Protein AF-A0A7R6QIJ1-F1 (afdb_monomer)

Foldseek 3Di:
DPPDDLEWEKEWEQDPPQKTWIAIPVHRVQIDIGSDPVVSLQSVLVVVCVVVVHDSVLEAEDEDLPDDPDDDPDRSGRYYYYYYYHPDPVVSVVVVVVVVVVVVVVVVVVVLLVVLLVVLQCCCPVVVHQLCVSCVVSVHHSVSSCVSNVPD

Mean predicted aligned error: 8.38 Å

Solvent-accessible surface area (backbone atoms only — not comparable to full-atom values): 8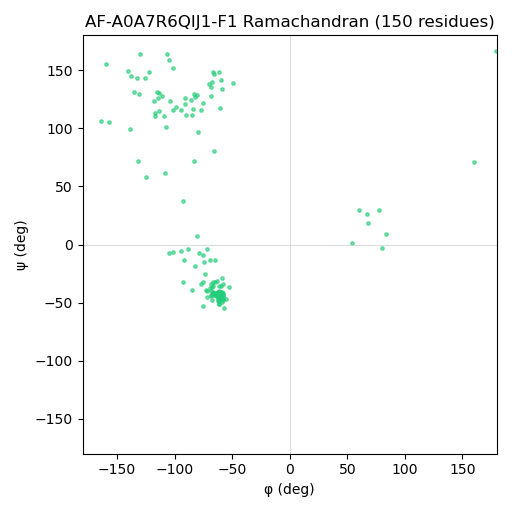602 Å² total; per-residue (Å²): 132,81,80,82,68,65,58,46,46,29,46,30,33,43,40,89,91,60,30,35,38,34,34,27,75,89,43,72,84,49,58,54,66,28,76,39,70,73,60,34,50,53,49,50,28,43,56,55,14,64,76,67,76,47,61,44,85,45,39,42,79,46,74,46,70,94,71,81,92,75,82,79,93,76,69,100,45,44,37,35,41,31,39,64,42,60,78,40,71,67,60,44,51,52,52,51,50,54,49,52,53,48,53,52,50,51,53,50,52,50,53,52,48,66,63,44,43,62,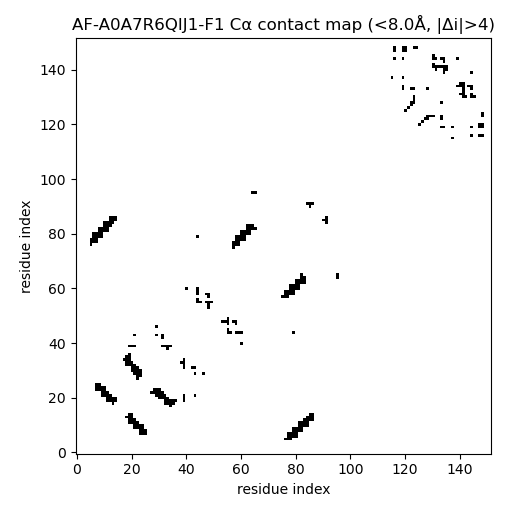53,44,38,43,36,37,74,76,64,66,41,52,45,58,57,46,8,63,75,70,77,46,52,34,66,57,38,44,56,61,59,62,74,119

Sequence (152 aa):
MSPTPSSYHARAVLKSGGIWQAVVDELPEVRPAHRSLSQLDTRLRQAIADQHGVPKDSVLIRRDTAQGNDEPTDTDGVLLLVTISTGDTDLDARIAEARTMRLQADQLALKARELATPLAEQLVRKKGVSTRDAGSLLGISAATVSIMTSTT

Nearest PDB structures (foldseek):
  6g1c-assembly1_V  TM=9.017E-01  e=1.141E-01  Burkholderia pseudomallei K96243
  6g1n-assembly1_D  TM=8.886E-01  e=2.574E-01  Burkholderia pseudomallei K96243
  3kwr-assembly1_B  TM=7.510E-01  e=2.574E-01  Lactiplantibacillus plantarum
  6wb1-assembly1_B  TM=3.538E-01  e=7.941E-01  Human immunodeficiency virus 1
  4oks-assembly1_B  TM=4.039E-01  e=9.711E+00  Hepacivirus hominis

Radius of gyration: 23.5 Å; Cα contacts (8 Å, |Δi|>4): 195; chains: 1; bounding box: 49×37×62 Å

Secondary structure (DSSP, 8-state):
-PPPPSEEEEEEEEETTTEEEEEESS-TT---EESSHHHHHHHHHHHHHHHHT--GGGEEEEEE-SS-----S--SSEEEEEEEE-S-HHHHHHHHHHHHHHHHHHHHHHHHHHHHHHHHHIIIIIT---HHHHHHHHTS-HHHHHHHHH--

pLDDT: mean 86.71, std 14.37, range [40.34, 97.88]

Organism: NCBI:txid659352

Structure (mmCIF, N/CA/C/O backbone):
data_AF-A0A7R6QIJ1-F1
#
_entry.id   AF-A0A7R6QIJ1-F1
#
loop_
_atom_site.group_PDB
_atom_site.id
_atom_site.type_symbol
_atom_site.label_atom_id
_atom_site.label_alt_id
_atom_site.label_comp_id
_atom_site.label_asym_id
_atom_site.label_entity_id
_atom_site.label_seq_id
_atom_site.pdbx_PDB_ins_code
_atom_site.Cartn_x
_atom_site.Cartn_y
_atom_site.Cartn_z
_atom_site.occupancy
_atom_site.B_iso_or_equiv
_atom_site.auth_seq_id
_atom_site.auth_comp_id
_atom_site.auth_asym_id
_atom_site.auth_atom_id
_atom_site.pdbx_PDB_model_num
ATOM 1 N N . MET A 1 1 ? 24.609 18.546 -26.661 1.00 42.47 1 MET A N 1
ATOM 2 C CA . MET A 1 1 ? 24.311 17.883 -25.376 1.00 42.47 1 MET A CA 1
ATOM 3 C C . MET A 1 1 ? 22.859 18.176 -25.072 1.00 42.47 1 MET A C 1
ATOM 5 O O . MET A 1 1 ? 22.518 19.348 -24.974 1.00 42.47 1 MET A O 1
ATOM 9 N N . SER A 1 2 ? 21.999 17.158 -25.050 1.00 42.75 2 SER A N 1
ATOM 10 C CA . SER A 1 2 ? 20.617 17.342 -24.597 1.00 42.75 2 SER A CA 1
ATOM 11 C C . SER A 1 2 ? 20.636 17.655 -23.097 1.00 42.75 2 SER A C 1
ATOM 13 O O . SER A 1 2 ? 21.464 17.070 -22.393 1.00 42.75 2 SER A O 1
ATOM 15 N N . PRO A 1 3 ? 19.806 18.588 -22.604 1.00 51.72 3 PRO A N 1
ATOM 16 C CA . PRO A 1 3 ? 19.716 18.859 -21.176 1.00 51.72 3 PRO A CA 1
ATOM 17 C C . PRO A 1 3 ? 19.306 17.580 -20.442 1.00 51.72 3 PRO A C 1
ATOM 19 O O . PRO A 1 3 ? 18.395 16.881 -20.885 1.00 51.72 3 PRO A O 1
ATOM 22 N N . THR A 1 4 ? 19.996 17.266 -19.346 1.00 58.44 4 THR A N 1
ATOM 23 C CA . THR A 1 4 ? 19.621 16.162 -18.458 1.00 58.44 4 THR A CA 1
ATOM 24 C C . THR A 1 4 ? 18.226 16.445 -17.908 1.00 58.44 4 THR A C 1
ATOM 26 O O . THR A 1 4 ? 18.055 17.470 -17.241 1.00 58.44 4 THR A O 1
ATOM 29 N N . PRO A 1 5 ? 17.222 15.601 -18.185 1.00 62.75 5 PRO A N 1
ATOM 30 C CA . PRO A 1 5 ? 15.905 15.816 -17.625 1.00 62.75 5 PRO A CA 1
ATOM 31 C C . PRO A 1 5 ? 15.969 15.578 -16.110 1.00 62.75 5 PRO A C 1
ATOM 33 O O . PRO A 1 5 ? 16.585 14.626 -15.634 1.00 62.75 5 PRO A O 1
ATOM 36 N N . SER A 1 6 ? 15.348 16.471 -15.340 1.00 73.94 6 SER A N 1
ATOM 37 C CA . SER A 1 6 ? 15.217 16.340 -13.882 1.00 73.94 6 SER A CA 1
ATOM 38 C C . SER A 1 6 ? 14.273 15.200 -13.479 1.00 73.94 6 SER A C 1
ATOM 40 O O . SER A 1 6 ? 14.255 14.784 -12.320 1.00 73.94 6 SER A O 1
ATOM 42 N N . SER A 1 7 ? 13.504 14.678 -14.439 1.00 84.56 7 SER A N 1
ATOM 43 C CA . SER A 1 7 ? 12.578 13.569 -14.250 1.00 84.56 7 SER A CA 1
ATOM 44 C C . SER A 1 7 ? 12.582 12.595 -15.429 1.00 84.56 7 SER A C 1
ATOM 46 O O . SER A 1 7 ? 12.803 12.983 -16.572 1.00 84.56 7 SER A O 1
ATOM 48 N N . TYR A 1 8 ? 12.320 11.329 -15.122 1.00 88.69 8 TYR A N 1
ATOM 49 C CA . TYR A 1 8 ? 12.168 10.222 -16.057 1.00 88.69 8 TYR A CA 1
ATOM 50 C C . TYR A 1 8 ? 10.800 9.585 -15.889 1.00 88.69 8 TYR A C 1
ATOM 52 O O . TYR A 1 8 ? 10.297 9.486 -14.767 1.00 88.69 8 TYR A O 1
ATOM 60 N N . HIS A 1 9 ? 10.245 9.067 -16.975 1.00 91.56 9 HIS A N 1
ATOM 61 C CA . HIS A 1 9 ? 8.990 8.336 -16.980 1.00 91.56 9 HIS A CA 1
ATOM 62 C C . HIS A 1 9 ? 9.255 6.886 -17.351 1.00 91.56 9 HIS A C 1
ATOM 64 O O . HIS A 1 9 ? 9.923 6.576 -18.332 1.00 91.56 9 HIS A O 1
ATOM 70 N N . ALA A 1 10 ? 8.721 5.965 -16.562 1.00 92.69 10 ALA A N 1
ATOM 71 C CA . ALA A 1 10 ? 8.758 4.550 -16.865 1.00 92.69 10 ALA A CA 1
ATOM 72 C C . ALA A 1 10 ? 7.361 3.952 -16.844 1.00 92.69 10 ALA A C 1
ATOM 74 O O . ALA A 1 10 ? 6.529 4.264 -15.993 1.00 92.69 10 ALA A O 1
ATOM 75 N N . ARG A 1 11 ? 7.123 3.013 -17.753 1.00 93.50 11 ARG A N 1
ATOM 76 C CA . ARG A 1 11 ? 5.898 2.216 -17.799 1.00 93.50 11 ARG A CA 1
ATOM 77 C C . ARG A 1 11 ? 6.239 0.773 -17.499 1.00 93.50 11 ARG A C 1
ATOM 79 O O . ARG A 1 11 ? 6.951 0.137 -18.272 1.00 93.50 11 ARG A O 1
ATOM 86 N N . ALA A 1 12 ? 5.737 0.262 -16.382 1.00 94.75 12 ALA A N 1
ATOM 87 C CA . ALA A 1 12 ? 5.876 -1.120 -15.953 1.00 94.75 12 ALA A CA 1
ATOM 88 C C . ALA A 1 12 ? 4.586 -1.891 -16.248 1.00 94.75 12 ALA A C 1
ATOM 90 O O . ALA A 1 12 ? 3.538 -1.610 -15.670 1.00 94.75 12 ALA A O 1
ATOM 91 N N . VAL A 1 13 ? 4.672 -2.885 -17.132 1.00 95.19 13 VAL A N 1
ATOM 92 C CA . VAL A 1 13 ? 3.530 -3.703 -17.554 1.00 95.19 13 VAL A CA 1
ATOM 93 C C . VAL A 1 13 ? 3.728 -5.147 -17.112 1.00 95.19 13 VAL A C 1
ATOM 95 O O . VAL A 1 13 ? 4.793 -5.730 -17.346 1.00 95.19 13 VAL A O 1
ATOM 98 N N . LEU A 1 14 ? 2.707 -5.739 -16.494 1.00 95.31 14 LEU A N 1
ATOM 99 C CA . LEU A 1 14 ? 2.694 -7.167 -16.185 1.00 95.31 14 LEU A CA 1
ATOM 100 C C . LEU A 1 14 ? 2.596 -7.982 -17.481 1.00 95.31 14 LEU A C 1
ATOM 102 O O . LEU A 1 14 ? 1.727 -7.768 -18.321 1.00 95.31 14 LEU A O 1
ATOM 106 N N . LYS A 1 15 ? 3.509 -8.932 -17.655 1.00 94.62 15 LYS A N 1
ATOM 107 C CA . LYS A 1 15 ? 3.528 -9.887 -18.764 1.00 94.62 15 LYS A CA 1
ATOM 108 C C . LYS A 1 15 ? 3.103 -11.271 -18.287 1.00 94.62 15 LYS A C 1
ATOM 110 O O . LYS A 1 15 ? 3.124 -11.586 -17.092 1.00 94.62 15 LYS A O 1
ATOM 115 N N . SER A 1 16 ? 2.771 -12.126 -19.253 1.00 88.31 16 SER A N 1
ATOM 116 C CA . SER A 1 16 ? 2.496 -13.546 -19.024 1.00 88.31 16 SER A CA 1
ATOM 117 C C . SER A 1 16 ? 3.602 -14.200 -18.190 1.00 88.31 16 SER A C 1
ATOM 119 O O . SER A 1 16 ? 4.788 -13.935 -18.392 1.00 88.31 16 SER A O 1
ATOM 121 N N . GLY A 1 17 ? 3.218 -15.063 -17.249 1.00 90.06 17 GLY A N 1
ATOM 122 C CA . GLY A 1 17 ? 4.162 -15.710 -16.334 1.00 90.06 17 GLY A CA 1
ATOM 123 C C . GLY A 1 17 ? 4.544 -14.872 -15.109 1.00 90.06 17 GLY A C 1
ATOM 124 O O . GLY A 1 17 ? 5.440 -15.281 -14.367 1.00 90.06 17 GLY A O 1
ATOM 125 N N . GLY A 1 18 ? 3.869 -13.739 -14.870 1.00 93.12 18 GLY A N 1
ATOM 126 C CA . GLY A 1 18 ? 4.023 -12.934 -13.654 1.00 93.12 18 GLY A CA 1
ATOM 127 C C . GLY A 1 18 ? 5.287 -12.074 -13.647 1.00 93.12 18 GLY A C 1
ATOM 128 O O . GLY A 1 18 ? 5.880 -11.856 -12.592 1.00 93.12 18 GLY A O 1
ATOM 129 N N . ILE A 1 19 ? 5.751 -11.653 -14.824 1.00 96.00 19 ILE A N 1
ATOM 130 C CA . ILE A 1 19 ? 6.965 -10.848 -14.979 1.00 96.00 19 ILE A CA 1
ATOM 131 C C . ILE A 1 19 ? 6.554 -9.408 -15.255 1.00 96.00 19 ILE A C 1
ATOM 133 O O . ILE A 1 19 ? 5.865 -9.138 -16.230 1.00 96.00 19 ILE A O 1
ATOM 137 N N . TRP A 1 20 ? 7.012 -8.480 -14.428 1.00 96.44 20 TRP A N 1
ATOM 138 C CA . TRP A 1 20 ? 6.907 -7.056 -14.703 1.00 96.44 20 TRP A CA 1
ATOM 139 C C . TRP A 1 20 ? 8.021 -6.646 -15.647 1.00 96.44 20 TRP A C 1
ATOM 141 O O . TRP A 1 20 ? 9.187 -6.930 -15.373 1.00 96.44 20 TRP A O 1
ATOM 151 N N . GLN A 1 21 ? 7.671 -5.974 -16.735 1.00 96.44 21 GLN A N 1
ATOM 152 C CA . GLN A 1 21 ? 8.623 -5.404 -17.676 1.00 96.44 21 GLN A CA 1
ATOM 153 C C . GLN A 1 21 ? 8.440 -3.894 -17.699 1.00 96.44 21 GLN A C 1
ATOM 155 O O . GLN A 1 21 ? 7.335 -3.425 -17.968 1.00 96.44 21 GLN A O 1
ATOM 160 N N . ALA A 1 22 ? 9.509 -3.152 -17.426 1.00 95.56 22 ALA A N 1
ATOM 161 C CA . ALA A 1 22 ? 9.503 -1.703 -17.533 1.00 95.56 22 ALA A CA 1
ATOM 162 C C . ALA A 1 22 ? 10.169 -1.231 -18.823 1.00 95.56 22 ALA A C 1
ATOM 164 O O . ALA A 1 22 ? 11.056 -1.900 -19.352 1.00 95.56 22 ALA A O 1
ATOM 165 N N . VAL A 1 23 ? 9.742 -0.071 -19.302 1.00 94.69 23 VAL A N 1
ATOM 166 C CA . VAL A 1 23 ? 10.424 0.720 -20.328 1.00 94.69 23 VAL A CA 1
ATOM 167 C C . VAL A 1 23 ? 10.507 2.142 -19.800 1.00 94.69 23 VAL A C 1
ATOM 169 O O . VAL A 1 23 ? 9.487 2.655 -19.342 1.00 94.69 23 VAL A O 1
ATOM 172 N N . VAL A 1 24 ? 11.695 2.741 -19.835 1.00 93.19 24 VAL A N 1
ATOM 173 C CA . VAL A 1 24 ? 11.883 4.172 -19.566 1.00 93.19 24 VAL A CA 1
ATOM 174 C C . VAL A 1 24 ? 11.658 4.916 -20.880 1.00 93.19 24 VAL A C 1
ATOM 176 O O . VAL A 1 24 ? 12.276 4.572 -21.886 1.00 93.19 24 VAL A O 1
ATOM 179 N N . ASP A 1 25 ? 10.742 5.878 -20.907 1.00 90.56 25 ASP A N 1
ATOM 180 C CA . ASP A 1 25 ? 10.318 6.539 -22.142 1.00 90.56 25 ASP A CA 1
ATOM 181 C C . ASP A 1 25 ? 11.446 7.408 -22.728 1.00 90.56 25 ASP A C 1
ATOM 183 O O . ASP A 1 25 ? 11.615 7.458 -23.947 1.00 90.56 25 ASP A O 1
ATOM 187 N N . GLU A 1 26 ? 12.278 8.012 -21.877 1.00 90.00 26 GLU A N 1
ATOM 188 C CA . GLU A 1 26 ? 13.450 8.794 -22.286 1.00 90.00 26 GLU A CA 1
ATOM 189 C C . GLU A 1 26 ? 14.685 7.930 -22.598 1.00 90.00 26 GLU A C 1
ATOM 191 O O . GLU A 1 26 ? 15.598 8.401 -23.274 1.00 90.00 26 GLU A O 1
ATOM 196 N N . LEU A 1 27 ? 14.715 6.677 -22.127 1.00 89.31 27 LEU A N 1
ATOM 197 C CA . LEU A 1 27 ? 15.811 5.716 -22.326 1.00 89.31 27 LEU A CA 1
ATOM 198 C C . LEU A 1 27 ? 15.233 4.366 -22.783 1.00 89.31 27 LEU A C 1
ATOM 200 O O . LEU A 1 27 ? 15.184 3.404 -22.007 1.00 89.31 27 LEU A O 1
ATOM 204 N N . PRO A 1 28 ? 14.739 4.267 -24.030 1.00 86.44 28 PRO A N 1
ATOM 205 C CA . PRO A 1 28 ? 14.009 3.096 -24.513 1.00 86.44 28 PRO A CA 1
ATOM 206 C C . PRO A 1 28 ? 14.852 1.813 -24.579 1.00 86.44 28 PRO A C 1
ATOM 208 O O . PRO A 1 28 ? 14.293 0.725 -24.754 1.00 86.44 28 PRO A O 1
ATOM 211 N N . GLU A 1 29 ? 16.174 1.903 -24.466 1.00 88.62 29 GLU A N 1
ATOM 212 C CA . GLU A 1 29 ? 17.111 0.794 -24.283 1.00 88.62 29 GLU A CA 1
ATOM 213 C C . GLU A 1 29 ? 17.063 0.196 -22.865 1.00 88.62 29 GLU A C 1
ATOM 215 O O . GLU A 1 29 ? 17.331 -0.995 -22.682 1.00 88.62 29 GLU A O 1
ATOM 220 N N . VAL A 1 30 ? 16.643 0.976 -21.865 1.00 90.19 30 VAL A N 1
ATOM 221 C CA . VAL A 1 30 ? 16.480 0.534 -20.478 1.00 90.19 30 VAL A CA 1
ATOM 222 C C . VAL A 1 30 ? 15.162 -0.227 -20.348 1.00 90.19 30 VAL A C 1
ATOM 224 O O . VAL A 1 30 ? 14.081 0.343 -20.184 1.00 90.19 30 VAL A O 1
ATOM 227 N N . ARG A 1 31 ? 15.256 -1.562 -20.423 1.00 93.25 31 ARG A N 1
ATOM 228 C CA . ARG A 1 31 ? 14.102 -2.478 -20.362 1.00 93.25 31 ARG A CA 1
ATOM 229 C C . ARG A 1 31 ? 14.215 -3.543 -19.270 1.00 93.25 31 ARG A C 1
ATOM 231 O O . ARG A 1 31 ? 14.211 -4.740 -19.580 1.00 93.25 31 ARG A O 1
ATOM 238 N N . PRO A 1 32 ? 14.357 -3.167 -17.989 1.00 94.56 32 PRO A N 1
ATOM 239 C CA . PRO A 1 32 ? 14.484 -4.150 -16.929 1.00 94.56 32 PRO A CA 1
ATOM 240 C C . PRO A 1 32 ? 13.189 -4.951 -16.778 1.00 94.56 32 PRO A C 1
ATOM 242 O O . PRO A 1 32 ? 12.079 -4.444 -16.950 1.00 94.56 32 PRO A O 1
ATOM 245 N N . ALA A 1 33 ? 13.341 -6.220 -16.412 1.00 95.12 33 ALA A N 1
ATOM 246 C CA . ALA A 1 33 ? 12.224 -7.100 -16.109 1.00 95.12 33 ALA A CA 1
ATOM 247 C C . ALA A 1 33 ? 12.468 -7.863 -14.805 1.00 95.12 33 ALA A C 1
ATOM 249 O O . ALA A 1 33 ? 13.604 -8.246 -14.514 1.00 95.12 33 ALA A O 1
ATOM 250 N N . HIS A 1 34 ? 11.422 -8.086 -14.008 1.00 96.94 34 HIS A N 1
ATOM 251 C CA . HIS A 1 34 ? 11.493 -8.903 -12.795 1.00 96.94 34 HIS A CA 1
ATOM 252 C C . HIS A 1 34 ? 10.115 -9.411 -12.352 1.00 96.94 34 HIS A C 1
ATOM 254 O O . HIS A 1 34 ? 9.098 -8.771 -12.578 1.00 96.94 34 HIS A O 1
ATOM 260 N N . ARG A 1 35 ? 10.068 -10.525 -11.613 1.00 95.44 35 ARG A N 1
ATOM 261 C CA . ARG A 1 35 ? 8.832 -11.054 -10.990 1.00 95.44 35 ARG A CA 1
ATOM 262 C C . ARG A 1 35 ? 8.318 -10.244 -9.788 1.00 95.44 35 ARG A C 1
ATOM 264 O O . ARG A 1 35 ? 7.288 -10.567 -9.218 1.00 95.44 35 ARG A O 1
ATOM 271 N N . SER A 1 36 ? 9.049 -9.214 -9.369 1.00 94.00 36 SER A N 1
ATOM 272 C CA . SER A 1 36 ? 8.752 -8.415 -8.176 1.00 94.00 36 SER A CA 1
ATOM 273 C C . SER A 1 36 ? 8.921 -6.946 -8.516 1.00 94.00 36 SER A C 1
ATOM 275 O O . SER A 1 36 ? 9.964 -6.566 -9.049 1.00 94.00 36 SER A O 1
ATOM 277 N N . LEU A 1 37 ? 7.926 -6.134 -8.159 1.00 91.50 37 LEU A N 1
ATOM 278 C CA . LEU A 1 37 ? 7.969 -4.684 -8.335 1.00 91.50 37 LEU A CA 1
ATOM 279 C C . LEU A 1 37 ? 9.120 -4.042 -7.546 1.00 91.50 37 LEU A C 1
ATOM 281 O O . LEU A 1 37 ? 9.757 -3.129 -8.050 1.00 91.50 37 LEU A O 1
ATOM 285 N N . SER A 1 38 ? 9.462 -4.534 -6.348 1.00 91.62 38 SER A N 1
ATOM 286 C CA . SER A 1 38 ? 10.572 -3.963 -5.558 1.00 91.62 38 SER A CA 1
ATOM 287 C C . SER A 1 38 ? 11.943 -4.189 -6.203 1.00 91.62 38 SER A C 1
ATOM 289 O O . SER A 1 38 ? 12.823 -3.328 -6.162 1.00 91.62 38 SER A O 1
ATOM 291 N N . GLN A 1 39 ? 12.121 -5.347 -6.836 1.00 94.19 39 GLN A N 1
ATOM 292 C CA . GLN A 1 39 ? 13.341 -5.667 -7.570 1.00 94.19 39 GLN A CA 1
ATOM 293 C C . GLN A 1 39 ? 13.381 -4.963 -8.928 1.00 94.19 39 GLN A C 1
ATOM 295 O O . GLN A 1 39 ? 14.451 -4.545 -9.367 1.00 94.19 39 GLN A O 1
ATOM 300 N N . LEU A 1 40 ? 12.224 -4.781 -9.572 1.00 93.75 40 LEU A N 1
ATOM 301 C CA . LEU A 1 40 ? 1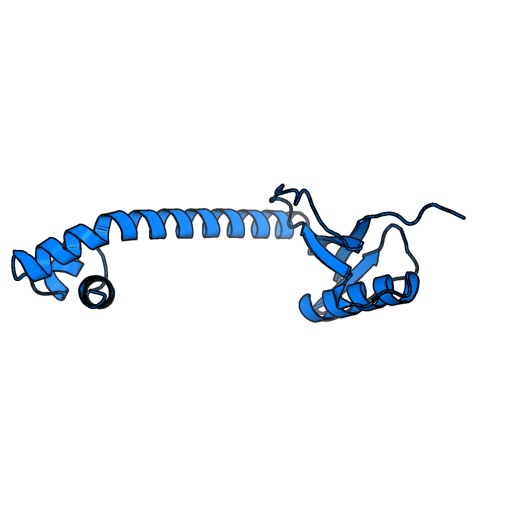2.111 -3.959 -10.773 1.00 93.75 40 LEU A CA 1
ATOM 302 C C . LEU A 1 40 ? 12.522 -2.507 -10.486 1.00 93.75 40 LEU A C 1
ATOM 304 O O . LEU A 1 40 ? 13.365 -1.977 -11.201 1.00 93.75 40 LEU A O 1
ATOM 308 N N . ASP A 1 41 ? 12.015 -1.911 -9.406 1.00 92.50 41 ASP A N 1
ATOM 309 C CA . ASP A 1 41 ? 12.414 -0.579 -8.940 1.00 92.50 41 ASP A CA 1
ATOM 310 C C . ASP A 1 41 ? 13.924 -0.485 -8.714 1.00 92.50 41 ASP A C 1
ATOM 312 O O . ASP A 1 41 ? 14.569 0.454 -9.165 1.00 92.50 41 ASP A O 1
ATOM 316 N N . THR A 1 42 ? 14.511 -1.476 -8.037 1.00 93.12 42 THR A N 1
ATOM 317 C CA . THR A 1 42 ? 15.960 -1.511 -7.794 1.00 93.12 42 THR A CA 1
ATOM 318 C C . THR A 1 42 ? 16.753 -1.484 -9.098 1.00 93.12 42 THR A C 1
ATOM 320 O O . THR A 1 42 ? 17.731 -0.744 -9.194 1.00 93.12 42 THR A O 1
ATOM 323 N N . ARG A 1 43 ? 16.321 -2.256 -10.101 1.00 94.56 43 ARG A N 1
ATOM 324 C CA . ARG A 1 43 ? 16.960 -2.299 -11.423 1.00 94.56 43 ARG A CA 1
ATOM 325 C C . ARG A 1 43 ? 16.779 -0.995 -12.192 1.00 94.56 43 ARG A C 1
ATOM 327 O O . ARG A 1 43 ? 17.724 -0.541 -12.821 1.00 94.56 43 ARG A O 1
ATOM 334 N N . LEU A 1 44 ? 15.596 -0.392 -12.111 1.00 93.38 44 LEU A N 1
ATOM 335 C CA . LEU A 1 44 ? 15.318 0.908 -12.713 1.00 93.38 44 LEU A CA 1
ATOM 336 C C . LEU A 1 44 ? 16.202 2.006 -12.111 1.00 93.38 44 LEU A C 1
ATOM 338 O O . LEU A 1 44 ? 16.855 2.722 -12.862 1.00 93.38 44 LEU A O 1
ATOM 342 N N . ARG A 1 45 ? 16.303 2.092 -10.776 1.00 92.00 45 ARG A N 1
ATOM 343 C CA . ARG A 1 45 ? 17.198 3.064 -10.120 1.00 92.00 45 ARG A CA 1
ATOM 344 C C . ARG A 1 45 ? 18.640 2.884 -10.555 1.00 92.00 45 ARG A C 1
ATOM 346 O O . ARG A 1 45 ? 19.292 3.872 -10.850 1.00 92.00 45 ARG A O 1
ATOM 353 N N . GLN A 1 46 ? 19.118 1.640 -10.601 1.00 93.00 46 GLN A N 1
ATOM 354 C CA . GLN A 1 46 ? 20.490 1.360 -11.013 1.00 93.00 46 GLN A CA 1
ATOM 355 C C . GLN A 1 46 ? 20.745 1.820 -12.452 1.00 93.00 46 GLN A C 1
ATOM 357 O O . GLN A 1 46 ? 21.722 2.510 -12.692 1.00 93.00 46 GLN A O 1
ATOM 362 N N . ALA A 1 47 ? 19.839 1.514 -13.384 1.00 91.75 47 ALA A N 1
ATOM 363 C CA . ALA A 1 47 ? 20.002 1.898 -14.783 1.00 91.75 47 ALA A CA 1
ATOM 364 C C . ALA A 1 47 ? 20.036 3.425 -14.984 1.00 91.75 47 ALA A C 1
ATOM 366 O O . ALA A 1 47 ? 20.875 3.926 -15.726 1.00 91.75 47 ALA A O 1
ATOM 367 N N . ILE A 1 48 ? 19.161 4.170 -14.298 1.00 90.00 48 ILE A N 1
ATOM 368 C CA . ILE A 1 48 ? 19.175 5.642 -14.334 1.00 90.00 48 ILE A CA 1
ATOM 369 C C . ILE A 1 48 ? 20.443 6.194 -13.668 1.00 90.00 48 ILE A C 1
ATOM 371 O O . ILE A 1 48 ? 21.068 7.116 -14.184 1.00 90.00 48 ILE A O 1
ATOM 375 N N . ALA A 1 49 ? 20.847 5.617 -12.537 1.00 90.31 49 ALA A N 1
ATOM 376 C CA . ALA A 1 49 ? 22.042 6.027 -11.812 1.00 90.31 49 ALA A CA 1
ATOM 377 C C . ALA A 1 49 ? 23.316 5.855 -12.650 1.00 90.31 49 ALA A C 1
ATOM 379 O O . ALA A 1 49 ? 24.106 6.793 -12.757 1.00 90.31 49 ALA A O 1
ATOM 380 N N . ASP A 1 50 ? 23.463 4.701 -13.307 1.00 90.56 50 ASP A N 1
ATOM 381 C CA . ASP A 1 50 ? 24.584 4.393 -14.199 1.00 90.56 50 ASP A CA 1
ATOM 382 C C . ASP A 1 50 ? 24.639 5.370 -15.381 1.00 90.56 50 ASP A C 1
ATOM 384 O O . ASP A 1 50 ? 25.712 5.868 -15.720 1.00 90.56 50 ASP A O 1
ATOM 388 N N . GLN A 1 51 ? 23.482 5.713 -15.958 1.00 87.44 51 GLN A N 1
ATOM 389 C CA . GLN A 1 51 ? 23.384 6.670 -17.064 1.00 87.44 51 GLN A CA 1
ATOM 390 C C . GLN A 1 51 ? 23.845 8.085 -16.674 1.00 87.44 51 GLN A C 1
ATOM 392 O O . GLN A 1 51 ? 24.366 8.823 -17.511 1.00 87.44 51 GLN A O 1
ATOM 397 N N . HIS A 1 52 ? 23.660 8.472 -15.410 1.00 84.38 52 HIS A N 1
ATOM 398 C CA . HIS A 1 52 ? 24.007 9.803 -14.907 1.00 84.38 52 HIS A CA 1
ATOM 399 C C . HIS A 1 52 ? 25.311 9.867 -14.118 1.00 84.38 52 HIS A C 1
ATOM 401 O O . HIS A 1 52 ? 25.736 10.963 -13.754 1.00 84.38 52 HIS A O 1
ATOM 407 N N . GLY A 1 53 ? 25.941 8.726 -13.837 1.00 87.44 53 GLY A N 1
ATOM 408 C CA . GLY A 1 53 ? 27.094 8.666 -12.943 1.00 87.44 53 GLY A CA 1
ATOM 409 C C . GLY A 1 53 ? 26.774 9.153 -11.526 1.00 87.44 53 GLY A C 1
ATOM 410 O O . GLY A 1 53 ? 27.648 9.704 -10.859 1.00 87.44 53 GLY A O 1
ATOM 411 N N . VAL A 1 54 ? 25.526 8.988 -11.073 1.00 85.62 54 VAL A N 1
ATOM 412 C CA . VAL A 1 54 ? 25.082 9.364 -9.720 1.00 85.62 54 VAL A CA 1
ATOM 413 C C . VAL A 1 54 ? 24.908 8.122 -8.846 1.00 85.62 54 VAL A C 1
ATOM 415 O O . VAL A 1 54 ? 24.715 7.024 -9.368 1.00 85.62 54 VAL A O 1
ATOM 418 N N . PRO A 1 55 ? 24.940 8.247 -7.510 1.00 87.88 55 PRO A N 1
ATOM 419 C CA . PRO A 1 55 ? 24.569 7.146 -6.633 1.00 87.88 55 PRO A CA 1
ATOM 420 C C . PRO A 1 55 ? 23.123 6.694 -6.873 1.00 87.88 55 PRO A C 1
ATOM 422 O O . PRO A 1 55 ? 22.218 7.511 -7.038 1.00 87.88 55 PRO A O 1
ATOM 425 N N . LYS A 1 56 ? 22.879 5.380 -6.807 1.00 86.00 56 LYS A N 1
ATOM 426 C CA . LYS A 1 56 ? 21.538 4.780 -6.936 1.00 86.00 56 LYS A CA 1
ATOM 427 C C . LYS A 1 56 ? 20.507 5.399 -5.987 1.00 86.00 56 LYS A C 1
ATOM 429 O O . LYS A 1 56 ? 19.342 5.550 -6.354 1.00 86.00 56 LYS A O 1
ATOM 434 N N . ASP A 1 57 ? 20.928 5.751 -4.778 1.00 85.94 57 ASP A N 1
ATOM 435 C CA . ASP A 1 57 ? 20.042 6.295 -3.746 1.00 85.94 57 ASP A CA 1
ATOM 436 C C . ASP A 1 57 ? 19.640 7.755 -4.015 1.00 85.94 57 ASP A C 1
ATOM 438 O O . ASP A 1 57 ? 18.638 8.217 -3.475 1.00 85.94 57 ASP A O 1
ATOM 442 N N . SER A 1 58 ? 20.347 8.445 -4.917 1.00 84.56 58 SER A N 1
ATOM 443 C CA . SER A 1 58 ? 19.976 9.769 -5.434 1.00 84.56 58 SER A CA 1
ATOM 444 C C . SER A 1 58 ? 18.877 9.707 -6.505 1.00 84.56 58 SER A C 1
ATOM 446 O O . SER A 1 58 ? 18.374 10.748 -6.929 1.00 84.56 58 SER A O 1
ATOM 448 N N . VAL A 1 59 ? 18.495 8.502 -6.952 1.00 84.88 59 VAL A N 1
ATOM 449 C CA . VAL A 1 59 ? 17.351 8.286 -7.845 1.00 84.88 59 VAL A CA 1
ATOM 450 C C . VAL A 1 59 ? 16.119 7.956 -7.011 1.00 84.88 59 VAL A C 1
ATOM 452 O O . VAL A 1 59 ? 16.035 6.911 -6.351 1.00 84.88 59 VAL A O 1
ATOM 455 N N . LEU A 1 60 ? 15.131 8.838 -7.067 1.00 85.81 60 LEU A N 1
ATOM 456 C CA . LEU A 1 60 ? 13.902 8.736 -6.296 1.00 85.81 60 LEU A CA 1
ATOM 457 C C . LEU A 1 60 ? 12.803 8.147 -7.169 1.00 85.81 60 LEU A C 1
ATOM 459 O O . LEU A 1 60 ? 12.424 8.732 -8.174 1.00 85.81 60 LEU A O 1
ATOM 463 N N . ILE A 1 61 ? 12.274 6.985 -6.782 1.00 84.50 61 ILE A N 1
ATOM 464 C CA . ILE A 1 61 ? 11.130 6.390 -7.480 1.00 84.50 61 ILE A CA 1
ATOM 465 C C . ILE A 1 61 ? 9.839 6.852 -6.835 1.00 84.50 61 ILE A C 1
ATOM 467 O O . ILE A 1 61 ? 9.608 6.603 -5.651 1.00 84.50 61 ILE A O 1
ATOM 471 N N . ARG A 1 62 ? 8.959 7.398 -7.665 1.00 82.69 62 ARG A N 1
ATOM 472 C CA . ARG A 1 62 ? 7.552 7.590 -7.361 1.00 82.69 62 ARG A CA 1
ATOM 473 C C . ARG A 1 62 ? 6.739 6.712 -8.295 1.00 82.69 62 ARG A C 1
ATOM 475 O O . ARG A 1 62 ? 6.889 6.772 -9.509 1.00 82.69 62 ARG A O 1
ATOM 482 N N . ARG A 1 63 ? 5.870 5.886 -7.725 1.00 79.62 63 ARG A N 1
ATOM 483 C CA . ARG A 1 63 ? 4.932 5.088 -8.510 1.00 79.62 63 ARG A CA 1
ATOM 484 C C . ARG A 1 63 ? 3.657 5.884 -8.675 1.00 79.62 63 ARG A C 1
ATOM 486 O O . ARG A 1 63 ? 3.033 6.233 -7.676 1.00 79.62 63 ARG A O 1
ATOM 493 N N . ASP A 1 64 ? 3.290 6.141 -9.917 1.00 72.69 64 ASP A N 1
ATOM 494 C CA . ASP A 1 64 ? 1.951 6.599 -10.212 1.00 72.69 64 ASP A CA 1
ATOM 495 C C . ASP A 1 64 ? 1.056 5.369 -10.348 1.00 72.69 64 ASP A C 1
ATOM 497 O O . ASP A 1 64 ? 1.201 4.534 -11.246 1.00 72.69 64 ASP A O 1
ATOM 501 N N . THR A 1 65 ? 0.161 5.222 -9.381 1.00 61.91 65 THR A N 1
ATOM 502 C CA . THR A 1 65 ? -0.924 4.257 -9.458 1.00 61.91 65 THR A CA 1
ATOM 503 C C . THR A 1 65 ? -2.233 4.997 -9.669 1.00 61.91 65 THR A C 1
ATOM 505 O O . THR A 1 65 ? -3.096 4.943 -8.805 1.00 61.91 65 THR A O 1
ATOM 508 N N . ALA A 1 66 ? -2.352 5.721 -10.781 1.00 49.28 66 ALA A N 1
ATOM 509 C CA . ALA A 1 66 ? -3.570 6.343 -11.309 1.00 49.28 66 ALA A CA 1
ATOM 510 C C . ALA A 1 66 ? -4.364 7.286 -10.372 1.00 49.28 66 ALA A C 1
ATOM 512 O O . ALA A 1 66 ? -5.391 7.811 -10.790 1.00 49.28 66 ALA A O 1
ATOM 513 N N . GLN A 1 67 ? -3.927 7.543 -9.137 1.00 40.88 67 GLN A N 1
ATOM 514 C CA . GLN A 1 67 ? -4.543 8.504 -8.222 1.00 40.88 67 GLN A CA 1
ATOM 515 C C . GLN A 1 67 ? -3.574 8.832 -7.080 1.00 40.88 67 GLN A C 1
ATOM 517 O O . GLN A 1 67 ? -3.349 8.022 -6.183 1.00 40.88 67 GLN A O 1
ATOM 522 N N . GLY A 1 68 ? -2.995 10.032 -7.119 1.00 40.34 68 GLY A N 1
ATOM 523 C CA . GLY A 1 68 ? -2.153 10.553 -6.043 1.00 40.34 68 GLY A CA 1
ATOM 524 C C . GLY A 1 68 ? -1.251 11.686 -6.511 1.00 40.34 68 GLY A C 1
ATOM 525 O O . GLY A 1 68 ? -0.040 11.502 -6.630 1.00 40.34 68 GLY A O 1
ATOM 526 N N . ASN A 1 69 ? -1.848 12.848 -6.780 1.00 43.16 69 ASN A N 1
ATOM 527 C CA . ASN A 1 69 ? -1.154 14.097 -7.099 1.00 43.16 69 ASN A CA 1
ATOM 528 C C . ASN A 1 69 ? -0.707 14.812 -5.815 1.00 43.16 69 ASN A C 1
ATOM 530 O O . ASN A 1 69 ? -1.274 15.838 -5.468 1.00 43.16 69 ASN A O 1
ATOM 534 N N . ASP A 1 70 ? 0.307 14.296 -5.124 1.00 45.34 70 ASP A N 1
ATOM 535 C CA . ASP A 1 70 ? 1.070 15.112 -4.168 1.00 45.34 70 ASP A CA 1
ATOM 536 C C . ASP A 1 70 ? 2.444 15.405 -4.766 1.00 45.34 70 ASP A C 1
ATOM 538 O O . ASP A 1 70 ? 3.294 14.523 -4.847 1.00 45.34 70 ASP A O 1
ATOM 542 N N . GLU A 1 71 ? 2.643 16.599 -5.311 1.00 45.41 71 GLU A N 1
ATOM 543 C CA . GLU A 1 71 ? 3.917 17.054 -5.878 1.00 45.41 71 GLU A CA 1
ATOM 544 C C . GLU A 1 71 ? 4.870 17.446 -4.728 1.00 45.41 71 GLU A C 1
ATOM 546 O O . GLU A 1 71 ? 4.553 18.372 -3.982 1.00 45.41 71 GLU A O 1
ATOM 551 N N . PRO A 1 72 ? 6.015 16.765 -4.511 1.00 50.22 72 PRO A N 1
ATOM 552 C CA . PRO A 1 72 ? 7.015 17.264 -3.580 1.00 50.22 72 PRO A CA 1
ATOM 553 C C . PRO A 1 72 ? 7.761 18.426 -4.236 1.00 50.22 72 PRO A C 1
ATOM 555 O O . PRO A 1 72 ? 8.367 18.272 -5.293 1.00 50.22 72 PRO A O 1
ATOM 558 N N . THR A 1 73 ? 7.715 19.589 -3.592 1.00 51.06 73 THR A N 1
ATOM 559 C CA . THR A 1 73 ? 8.264 20.859 -4.096 1.00 51.06 73 THR A CA 1
ATOM 560 C C . THR A 1 73 ? 9.776 21.005 -3.890 1.00 51.06 73 THR A C 1
ATOM 562 O O . THR A 1 73 ? 10.320 22.066 -4.159 1.00 51.06 73 THR A O 1
ATOM 565 N N . ASP A 1 74 ? 10.484 19.972 -3.435 1.00 52.53 74 ASP A N 1
ATOM 566 C CA . ASP A 1 74 ? 11.937 20.056 -3.286 1.00 52.53 74 ASP A CA 1
ATOM 567 C C . ASP A 1 74 ? 12.544 18.655 -3.313 1.00 52.53 74 ASP A C 1
ATOM 569 O O . ASP A 1 74 ? 12.376 17.868 -2.380 1.00 52.53 74 ASP A O 1
ATOM 573 N N . THR A 1 75 ? 13.191 18.291 -4.418 1.00 55.25 75 THR A N 1
ATOM 574 C CA . THR A 1 75 ? 13.963 17.046 -4.470 1.00 55.25 75 THR A CA 1
ATOM 575 C C . THR A 1 75 ? 15.269 17.272 -5.213 1.00 55.25 75 THR A C 1
ATOM 577 O O . THR A 1 75 ? 15.312 17.251 -6.439 1.00 55.25 75 THR A O 1
ATOM 580 N N . ASP A 1 76 ? 16.344 17.454 -4.442 1.00 63.31 76 ASP A N 1
ATOM 581 C CA . ASP A 1 76 ? 17.729 17.305 -4.897 1.00 63.31 76 ASP A CA 1
ATOM 582 C C . ASP A 1 76 ? 17.970 15.828 -5.265 1.00 63.31 76 ASP A C 1
ATOM 584 O O . ASP A 1 76 ? 18.462 15.020 -4.475 1.00 63.31 76 ASP A O 1
ATOM 588 N N . GLY A 1 77 ? 17.531 15.430 -6.458 1.00 72.38 77 GLY A N 1
ATOM 589 C CA . GLY A 1 77 ? 17.650 14.063 -6.954 1.00 72.38 77 GLY A CA 1
ATOM 590 C C . GLY A 1 77 ? 17.036 13.883 -8.337 1.00 72.38 77 GLY A C 1
ATOM 591 O O . GLY A 1 77 ? 16.295 14.731 -8.827 1.00 72.38 77 GLY A O 1
ATOM 592 N N . VAL A 1 78 ? 17.340 12.754 -8.978 1.00 82.12 78 VAL A N 1
ATOM 593 C CA . VAL A 1 78 ? 16.707 12.384 -10.252 1.00 82.12 78 VAL A CA 1
ATOM 594 C C . VAL A 1 78 ? 15.383 11.698 -9.939 1.00 82.12 78 VAL A C 1
ATOM 596 O O . VAL A 1 78 ? 15.364 10.634 -9.313 1.00 82.12 78 VAL A O 1
ATOM 599 N N . LEU A 1 79 ? 14.269 12.294 -10.361 1.00 87.50 79 LEU A N 1
ATOM 600 C CA . LEU A 1 79 ? 12.941 11.730 -10.136 1.00 87.50 79 LEU A CA 1
ATOM 601 C C . LEU A 1 79 ? 12.611 10.687 -11.212 1.00 87.50 79 LEU A C 1
ATOM 603 O O . LEU A 1 79 ? 12.716 10.963 -12.399 1.00 87.50 79 LEU A O 1
ATOM 607 N N . LEU A 1 80 ? 12.168 9.496 -10.818 1.00 88.62 80 LEU A N 1
ATOM 608 C CA . LEU A 1 80 ? 11.657 8.463 -11.718 1.00 88.62 80 LEU A CA 1
ATOM 609 C C . LEU A 1 80 ? 10.181 8.187 -11.411 1.00 88.62 80 LEU A C 1
ATOM 611 O O . LEU A 1 80 ? 9.844 7.606 -10.377 1.00 88.62 80 LEU A O 1
ATOM 615 N N . LEU A 1 81 ? 9.311 8.586 -12.334 1.00 90.69 81 LEU A N 1
ATOM 616 C CA . LEU A 1 81 ? 7.865 8.402 -12.304 1.00 90.69 81 LEU A CA 1
ATOM 617 C C . LEU A 1 81 ? 7.499 7.080 -12.983 1.00 90.69 81 LEU A C 1
ATOM 619 O O . LEU A 1 81 ? 7.646 6.930 -14.190 1.00 90.69 81 LEU A O 1
ATOM 623 N N . VAL A 1 82 ? 7.023 6.100 -12.217 1.00 90.31 82 VAL A N 1
ATOM 624 C CA . VAL A 1 82 ? 6.717 4.753 -12.717 1.00 90.31 82 VAL A CA 1
ATOM 625 C C . VAL A 1 82 ? 5.210 4.528 -12.755 1.00 90.31 82 VAL A C 1
ATOM 627 O O . VAL A 1 82 ? 4.586 4.358 -11.710 1.00 90.31 82 VAL A O 1
ATOM 630 N N . THR A 1 83 ? 4.634 4.450 -13.951 1.00 91.31 83 THR A N 1
ATOM 631 C CA . THR A 1 83 ? 3.251 3.999 -14.154 1.00 91.31 83 THR A CA 1
ATOM 632 C C . THR A 1 83 ? 3.209 2.475 -14.159 1.00 91.31 83 THR A C 1
ATOM 634 O O . THR A 1 83 ? 3.939 1.840 -14.922 1.00 91.31 83 THR A O 1
ATOM 637 N N . ILE A 1 84 ? 2.356 1.873 -13.328 1.00 90.38 84 ILE A N 1
ATOM 638 C CA . ILE A 1 84 ? 2.216 0.412 -13.225 1.00 90.38 84 ILE A CA 1
ATOM 639 C C . ILE A 1 84 ? 0.857 -0.018 -13.773 1.00 90.38 84 ILE A C 1
ATOM 641 O O . ILE A 1 84 ? -0.170 0.477 -13.322 1.00 90.38 84 ILE A O 1
ATOM 645 N N . SER A 1 85 ? 0.859 -0.985 -14.690 1.00 92.38 85 SER A N 1
ATOM 646 C CA . SER A 1 85 ? -0.350 -1.555 -15.290 1.00 92.38 85 SER A CA 1
ATOM 647 C C . SER A 1 85 ? -0.243 -3.073 -15.404 1.00 92.38 85 SER A C 1
ATOM 649 O O . SER A 1 85 ? 0.826 -3.626 -15.676 1.00 92.38 85 SER A O 1
ATOM 65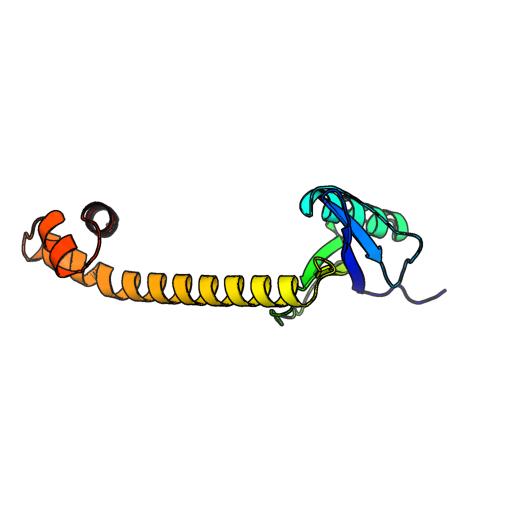1 N N . THR A 1 86 ? -1.356 -3.777 -15.229 1.00 92.56 86 THR A N 1
ATOM 652 C CA . THR A 1 86 ? -1.434 -5.217 -15.501 1.00 92.56 86 THR A CA 1
ATOM 653 C C . THR A 1 86 ? -1.497 -5.538 -16.998 1.00 92.56 86 THR A C 1
ATOM 655 O O . THR A 1 86 ? -1.367 -6.699 -17.377 1.00 92.56 86 THR A O 1
ATOM 658 N N . GLY A 1 87 ? -1.652 -4.523 -17.854 1.00 91.00 87 GLY A N 1
ATOM 659 C CA . GLY A 1 87 ? -1.912 -4.677 -19.286 1.00 91.00 87 GLY A CA 1
ATOM 660 C C . GLY A 1 87 ? -3.379 -4.971 -19.616 1.00 91.00 87 GLY A C 1
ATOM 661 O O . GLY A 1 87 ? -3.718 -5.045 -20.795 1.00 91.00 87 GLY A O 1
ATOM 662 N N . ASP A 1 88 ? -4.233 -5.109 -18.600 1.00 91.88 88 ASP A N 1
ATOM 663 C CA . ASP A 1 88 ? -5.680 -5.270 -18.703 1.00 91.88 88 ASP A CA 1
ATOM 664 C C . ASP A 1 88 ? -6.350 -4.067 -18.028 1.00 91.88 88 ASP A C 1
ATOM 666 O O . ASP A 1 88 ? -6.241 -3.864 -16.817 1.00 91.88 88 ASP A O 1
ATOM 670 N N . THR A 1 89 ? -7.028 -3.245 -18.829 1.00 89.00 89 THR A N 1
ATOM 671 C CA . THR A 1 89 ? -7.643 -1.998 -18.363 1.00 89.00 89 THR A CA 1
ATOM 672 C C . THR A 1 89 ? -8.803 -2.227 -17.398 1.00 89.00 89 THR A C 1
ATOM 674 O O . THR A 1 89 ? -9.007 -1.399 -16.512 1.00 89.00 89 THR A O 1
ATOM 677 N N . ASP A 1 90 ? -9.558 -3.324 -17.543 1.00 92.12 90 ASP A N 1
ATOM 678 C CA . ASP A 1 90 ? -10.650 -3.655 -16.615 1.00 92.12 90 ASP A CA 1
ATOM 679 C C . ASP A 1 90 ? -10.079 -4.100 -15.267 1.00 92.12 90 ASP A C 1
ATOM 681 O O . ASP A 1 90 ? -10.488 -3.619 -14.207 1.00 92.12 90 ASP A O 1
ATOM 685 N N . LEU A 1 91 ? -9.062 -4.966 -15.305 1.00 90.88 91 LEU A N 1
ATOM 686 C CA . LEU A 1 91 ? -8.374 -5.409 -14.098 1.00 90.88 91 LEU A CA 1
ATOM 687 C C . LEU A 1 91 ? -7.712 -4.235 -13.362 1.00 90.88 91 LEU A C 1
ATOM 689 O O . LEU A 1 91 ? -7.844 -4.129 -12.141 1.00 90.88 91 LEU A O 1
ATOM 693 N N . ASP A 1 92 ? -7.044 -3.337 -14.087 1.00 89.50 92 ASP A N 1
ATOM 694 C CA . ASP A 1 92 ? -6.426 -2.139 -13.515 1.00 89.50 92 ASP A CA 1
ATOM 695 C C . ASP A 1 92 ? -7.467 -1.217 -12.859 1.00 89.50 92 ASP A C 1
ATOM 697 O O . ASP A 1 92 ? -7.255 -0.765 -11.729 1.00 89.50 92 ASP A O 1
ATOM 701 N N . ALA A 1 93 ? -8.617 -0.996 -13.507 1.00 87.62 93 ALA A N 1
ATOM 702 C CA . ALA A 1 93 ? -9.710 -0.200 -12.947 1.00 87.62 93 ALA A CA 1
ATOM 703 C C . ALA A 1 93 ? -10.264 -0.818 -11.653 1.00 87.62 93 ALA A C 1
ATOM 705 O O . ALA A 1 93 ? -10.430 -0.123 -10.649 1.00 87.62 93 ALA A O 1
ATOM 706 N N . ARG A 1 94 ? -10.472 -2.138 -11.632 1.00 92.19 94 ARG A N 1
ATOM 707 C CA . ARG A 1 94 ? -10.963 -2.861 -10.447 1.00 92.19 94 ARG A CA 1
ATOM 708 C C . ARG A 1 94 ? -9.954 -2.864 -9.299 1.00 92.19 94 ARG A C 1
ATOM 710 O O . ARG A 1 94 ? -10.343 -2.781 -8.134 1.00 92.19 94 ARG A O 1
ATOM 717 N N . ILE A 1 95 ? -8.655 -2.937 -9.596 1.00 90.06 95 ILE A N 1
ATOM 718 C CA . ILE A 1 95 ? -7.596 -2.788 -8.585 1.00 90.06 95 ILE A CA 1
ATOM 719 C C . ILE A 1 95 ? -7.614 -1.372 -7.999 1.00 90.06 95 ILE A C 1
ATOM 721 O O . ILE A 1 95 ? -7.486 -1.222 -6.781 1.00 90.06 95 ILE A O 1
ATOM 725 N N . ALA A 1 96 ? -7.770 -0.344 -8.838 1.00 87.00 96 ALA A N 1
ATOM 726 C CA . ALA A 1 96 ? -7.865 1.041 -8.385 1.00 87.00 96 ALA A CA 1
ATOM 727 C C . ALA A 1 96 ? -9.092 1.250 -7.483 1.00 87.00 96 ALA A C 1
ATOM 729 O O . ALA A 1 96 ? -8.957 1.772 -6.377 1.00 87.00 96 ALA A O 1
ATOM 730 N N . GLU A 1 97 ? -10.259 0.747 -7.887 1.00 90.81 97 GLU A N 1
ATOM 731 C CA . GLU A 1 97 ? -11.480 0.790 -7.079 1.00 90.81 97 GLU A CA 1
ATOM 732 C C . GLU A 1 97 ? -11.292 0.097 -5.719 1.00 90.81 97 GLU A C 1
ATOM 734 O O . GLU A 1 97 ? -11.585 0.683 -4.674 1.00 90.81 97 GLU A O 1
ATOM 739 N N . ALA A 1 98 ? -10.717 -1.111 -5.702 1.00 92.38 98 ALA A N 1
ATOM 740 C CA . ALA A 1 98 ? -10.449 -1.845 -4.466 1.00 92.38 98 ALA A CA 1
ATOM 741 C C . ALA A 1 98 ? -9.509 -1.082 -3.512 1.00 92.38 98 ALA A C 1
ATOM 743 O O . ALA A 1 98 ? -9.678 -1.142 -2.290 1.00 92.38 98 ALA A O 1
ATOM 744 N N . ARG A 1 99 ? -8.527 -0.342 -4.047 1.00 88.69 99 ARG A N 1
ATOM 745 C CA . ARG A 1 99 ? -7.645 0.527 -3.249 1.00 88.69 99 ARG A CA 1
ATOM 746 C C . ARG A 1 99 ? -8.400 1.714 -2.669 1.00 88.69 99 ARG A C 1
ATOM 748 O O . ARG A 1 99 ? -8.251 1.986 -1.481 1.00 88.69 99 ARG A O 1
ATOM 755 N N . THR A 1 100 ? -9.240 2.371 -3.462 1.00 88.81 100 THR A N 1
ATOM 756 C CA . THR A 1 100 ? -10.076 3.482 -2.991 1.00 88.81 100 THR A CA 1
ATOM 757 C C . THR A 1 100 ? -11.012 3.035 -1.872 1.00 88.81 100 THR A C 1
ATOM 759 O O . THR A 1 100 ? -11.063 3.679 -0.825 1.00 88.81 100 THR A O 1
ATOM 762 N N . MET A 1 101 ? -11.680 1.888 -2.030 1.00 93.75 101 MET A N 1
ATOM 763 C CA . MET A 1 101 ? -12.528 1.324 -0.975 1.00 93.75 101 MET A CA 1
ATOM 764 C C . MET A 1 101 ? -11.734 0.995 0.293 1.00 93.75 101 MET A C 1
ATOM 766 O O . MET A 1 101 ? -12.208 1.25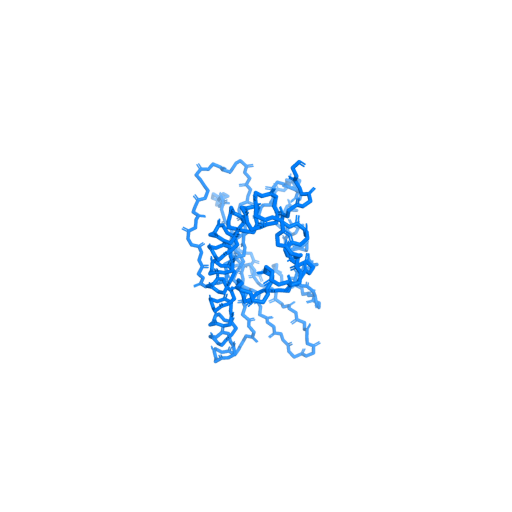4 1.398 1.00 93.75 101 MET A O 1
ATOM 770 N N . ARG A 1 102 ? -10.510 0.461 0.159 1.00 92.81 102 ARG A N 1
ATOM 771 C CA . ARG A 1 102 ? -9.630 0.202 1.309 1.00 92.81 102 ARG A CA 1
ATOM 772 C C . ARG A 1 102 ? -9.290 1.492 2.054 1.00 92.81 102 ARG A C 1
ATOM 774 O O . ARG A 1 102 ? -9.457 1.532 3.266 1.00 92.81 102 ARG A O 1
ATOM 781 N N . LEU A 1 103 ? -8.880 2.541 1.341 1.00 90.50 103 LEU A N 1
ATOM 782 C CA . LEU A 1 103 ? -8.550 3.836 1.945 1.00 90.50 103 LEU A CA 1
ATOM 783 C C . LEU A 1 103 ? -9.752 4.442 2.677 1.00 90.50 103 LEU A C 1
ATOM 785 O O . LEU A 1 103 ? -9.612 4.940 3.792 1.00 90.50 103 LEU A O 1
ATOM 789 N N . GLN A 1 104 ? -10.943 4.362 2.084 1.00 94.25 104 GLN A N 1
ATOM 790 C CA . GLN A 1 104 ? -12.176 4.814 2.730 1.00 94.25 104 GLN A CA 1
ATOM 791 C C . GLN A 1 104 ? -12.490 4.002 3.993 1.00 94.25 104 GLN A C 1
ATOM 793 O O . GLN A 1 104 ? -12.842 4.580 5.022 1.00 94.25 104 GLN A O 1
ATOM 798 N N . ALA A 1 105 ? -12.332 2.677 3.941 1.00 95.00 105 ALA A N 1
ATOM 799 C CA . ALA A 1 105 ? -12.521 1.812 5.100 1.00 95.00 105 ALA A CA 1
ATOM 800 C C . ALA A 1 105 ? -11.537 2.153 6.230 1.00 95.00 105 ALA A C 1
ATOM 802 O O . ALA A 1 105 ? -11.952 2.252 7.383 1.00 95.00 105 ALA A O 1
ATOM 803 N N . ASP A 1 106 ? -10.268 2.404 5.904 1.00 94.38 106 ASP A N 1
ATOM 804 C CA . ASP A 1 106 ? -9.243 2.778 6.881 1.00 94.38 106 ASP A CA 1
ATOM 805 C C . ASP A 1 106 ? -9.548 4.144 7.522 1.00 94.38 106 ASP A C 1
ATOM 807 O O . ASP A 1 106 ? -9.466 4.293 8.743 1.00 94.38 106 ASP A O 1
ATOM 811 N N . GLN A 1 107 ? -9.990 5.129 6.730 1.00 93.94 107 GLN A N 1
ATOM 812 C CA . GLN A 1 107 ? -10.418 6.440 7.237 1.00 93.94 107 GLN A CA 1
ATOM 813 C C . GLN A 1 107 ? -11.629 6.335 8.171 1.00 93.94 107 GLN A C 1
ATOM 815 O O . GLN A 1 107 ? -11.668 6.983 9.218 1.00 93.94 107 GLN A O 1
ATOM 820 N N . LEU A 1 108 ? -12.630 5.531 7.805 1.00 95.44 108 LEU A N 1
ATOM 821 C CA . LEU A 1 108 ? -13.806 5.308 8.644 1.00 95.44 108 LEU A CA 1
ATOM 822 C C . LEU A 1 108 ? -13.444 4.561 9.931 1.00 95.44 108 LEU A C 1
ATOM 824 O O . LEU A 1 108 ? -13.924 4.933 11.001 1.00 95.44 108 LEU A O 1
ATOM 828 N N . ALA A 1 109 ? -12.567 3.559 9.851 1.00 92.50 109 ALA A N 1
ATOM 829 C CA . ALA A 1 109 ? -12.077 2.826 11.013 1.00 92.50 109 ALA A CA 1
ATOM 830 C C . ALA A 1 109 ? -11.302 3.737 11.979 1.00 92.50 109 ALA A C 1
ATOM 832 O O . ALA A 1 109 ? -11.494 3.642 13.194 1.00 92.50 109 ALA A O 1
ATOM 833 N N . LEU A 1 110 ? -10.475 4.650 11.456 1.00 94.31 110 LEU A N 1
ATOM 834 C CA . LEU A 1 110 ? -9.768 5.645 12.262 1.00 94.31 110 LEU A CA 1
ATOM 835 C C . LEU A 1 110 ? -10.751 6.567 12.993 1.00 94.31 110 LEU A C 1
ATOM 837 O O . LEU A 1 110 ? -10.690 6.666 14.217 1.00 94.31 110 LEU A O 1
ATOM 841 N N . LYS A 1 111 ? -11.712 7.156 12.273 1.00 95.31 111 LYS A N 1
ATOM 842 C CA . LYS A 1 111 ? -12.748 8.020 12.868 1.00 95.31 111 LYS A CA 1
ATOM 843 C C . LYS A 1 111 ? -13.565 7.289 13.934 1.00 95.31 111 LYS A C 1
ATOM 845 O O . LYS A 1 111 ? -13.819 7.830 15.008 1.00 95.31 111 LYS A O 1
ATOM 850 N N . ALA A 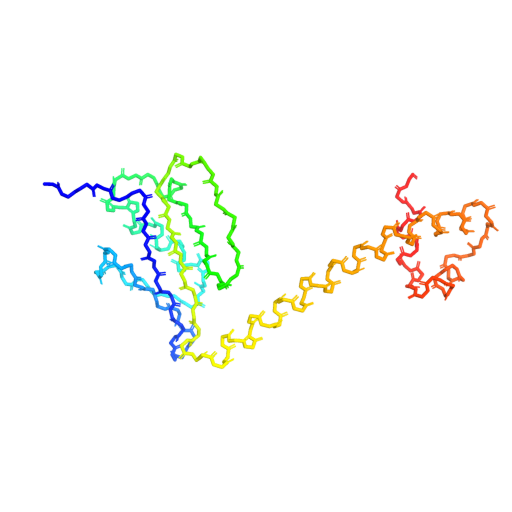1 112 ? -13.957 6.043 13.666 1.00 93.69 112 ALA A N 1
ATOM 851 C CA . ALA A 1 112 ? -14.674 5.220 14.636 1.00 93.69 112 ALA A CA 1
ATOM 852 C C . ALA A 1 112 ? -13.837 4.988 15.904 1.00 93.69 112 ALA A C 1
ATOM 854 O O . ALA A 1 112 ? -14.361 5.076 17.013 1.00 93.69 112 ALA A O 1
ATOM 855 N N . ARG A 1 113 ? -12.529 4.746 15.757 1.00 92.00 113 ARG A N 1
ATOM 856 C CA . ARG A 1 113 ? -11.604 4.579 16.884 1.00 92.00 113 ARG A CA 1
ATOM 857 C C . ARG A 1 113 ? -11.433 5.864 17.695 1.00 92.00 113 ARG A C 1
ATOM 859 O O . ARG A 1 113 ? -11.444 5.790 18.924 1.00 92.00 113 ARG A O 1
ATOM 866 N N . GLU A 1 114 ? -11.297 7.011 17.039 1.00 94.38 114 GLU A N 1
ATOM 867 C CA . GLU A 1 114 ? -11.195 8.322 17.696 1.00 94.38 114 GLU A CA 1
ATOM 868 C C . GLU A 1 114 ? -12.433 8.629 18.548 1.00 94.38 114 GLU A C 1
ATOM 870 O O . GLU A 1 114 ? -12.299 9.069 19.687 1.00 94.38 114 GLU A O 1
ATOM 875 N N . LEU A 1 115 ? -13.632 8.317 18.044 1.00 95.19 115 LEU A N 1
ATOM 876 C CA . LEU A 1 115 ? -14.885 8.478 18.790 1.00 95.19 115 LEU A CA 1
ATOM 877 C C . LEU A 1 115 ? -15.041 7.447 19.920 1.00 95.19 115 LEU A C 1
ATOM 879 O O . LEU A 1 115 ? -15.518 7.780 21.005 1.00 95.19 115 LEU A O 1
ATOM 883 N N . ALA A 1 116 ? -14.647 6.194 19.683 1.00 94.81 116 ALA A N 1
ATOM 884 C CA . ALA A 1 116 ? -14.844 5.104 20.636 1.00 94.81 116 ALA A CA 1
ATOM 885 C C . ALA A 1 116 ? -13.876 5.153 21.827 1.00 94.81 116 ALA A C 1
ATOM 887 O O . ALA A 1 116 ? -14.259 4.761 22.926 1.00 94.81 116 ALA A O 1
ATOM 888 N N . THR A 1 117 ? -12.644 5.634 21.640 1.00 95.56 117 THR A N 1
ATOM 889 C CA . THR A 1 117 ? -11.603 5.638 22.686 1.00 95.56 117 THR A CA 1
ATOM 890 C C . THR A 1 117 ? -12.028 6.377 23.968 1.00 95.56 117 THR A C 1
ATOM 892 O O . THR A 1 117 ? -12.030 5.743 25.027 1.00 95.56 117 THR A O 1
ATOM 895 N N . PRO A 1 118 ? -12.469 7.652 23.932 1.00 96.19 118 PRO A N 1
ATOM 896 C CA . PRO A 1 118 ? -12.882 8.350 25.153 1.00 96.19 118 PRO A CA 1
ATOM 897 C C . PRO A 1 118 ? -14.130 7.728 25.801 1.00 96.19 118 PRO A C 1
ATOM 899 O O . PRO A 1 118 ? -14.258 7.720 27.028 1.00 96.19 118 PRO A O 1
ATOM 902 N N . LEU A 1 119 ? -15.041 7.162 25.001 1.00 97.00 119 LEU A N 1
ATOM 903 C CA . LEU A 1 119 ? -16.225 6.462 25.509 1.00 97.00 119 LEU A CA 1
ATOM 904 C C . LEU A 1 119 ? -15.844 5.154 26.213 1.00 97.00 119 LEU A C 1
ATOM 906 O O . LEU A 1 119 ? -16.349 4.874 27.300 1.00 97.00 119 LEU A O 1
ATOM 910 N N . ALA A 1 120 ? -14.924 4.381 25.634 1.00 96.31 120 ALA A N 1
ATOM 911 C CA . ALA A 1 120 ? -14.384 3.164 26.229 1.00 96.31 120 ALA A CA 1
ATOM 912 C C . ALA A 1 120 ? -13.705 3.458 27.574 1.00 96.31 120 ALA A C 1
ATOM 914 O O . ALA A 1 120 ? -13.980 2.780 28.566 1.00 96.31 120 ALA A O 1
ATOM 915 N N . GLU A 1 121 ? -12.885 4.509 27.646 1.00 95.94 121 GLU A N 1
ATOM 916 C CA . GLU A 1 121 ? -12.259 4.949 28.896 1.00 95.94 121 GLU A CA 1
ATOM 917 C C . GLU A 1 121 ? -13.291 5.369 29.946 1.00 95.94 121 GLU A C 1
ATOM 919 O O . GLU A 1 121 ? -13.182 4.986 31.113 1.00 95.94 121 GLU A O 1
ATOM 924 N N . GLN A 1 122 ? -14.317 6.128 29.554 1.00 97.00 122 GLN A N 1
ATOM 925 C CA . GLN A 1 122 ? -15.376 6.545 30.468 1.00 97.00 122 GLN A CA 1
ATOM 926 C C . GLN A 1 122 ? -16.168 5.348 31.007 1.00 97.00 122 GLN A C 1
ATOM 928 O O . GLN A 1 122 ? -16.420 5.282 32.214 1.00 97.00 122 GLN A O 1
ATOM 933 N N . LEU A 1 123 ? -16.541 4.401 30.144 1.00 97.25 123 LEU A N 1
ATOM 934 C CA . LEU A 1 123 ? -17.264 3.190 30.534 1.00 97.25 123 LEU A CA 1
ATOM 935 C C . LEU A 1 123 ? -16.435 2.342 31.503 1.00 97.25 123 LEU A C 1
ATOM 937 O O . LEU A 1 123 ? -16.909 2.008 32.589 1.00 97.25 123 LEU A O 1
ATOM 941 N N . VAL A 1 124 ? -15.186 2.041 31.154 1.00 96.75 124 VAL A N 1
ATOM 942 C CA . VAL A 1 124 ? -14.355 1.128 31.947 1.00 96.75 124 VAL A CA 1
ATOM 943 C C . VAL A 1 124 ? -13.851 1.799 33.225 1.00 96.75 124 VAL A C 1
ATOM 945 O O . VAL A 1 124 ? -14.063 1.282 34.317 1.00 96.75 124 VAL A O 1
ATOM 948 N N . ARG A 1 125 ? -13.223 2.978 33.131 1.00 94.56 125 ARG A N 1
ATOM 949 C CA . ARG A 1 125 ? -12.523 3.595 34.273 1.00 94.56 125 ARG A CA 1
ATOM 950 C C . ARG A 1 125 ? -13.435 4.402 35.187 1.00 94.56 125 ARG A C 1
ATOM 952 O O . ARG A 1 125 ? -13.250 4.381 36.397 1.00 94.56 125 ARG A O 1
ATOM 959 N N . LYS A 1 126 ? -14.405 5.138 34.629 1.00 93.88 126 LYS A N 1
ATOM 960 C CA . LYS A 1 126 ? -15.291 6.001 35.436 1.00 93.88 126 LYS A CA 1
ATOM 961 C C . LYS A 1 126 ? -16.570 5.296 35.864 1.00 93.88 126 LYS A C 1
ATOM 963 O O . LYS A 1 126 ? -17.121 5.631 36.908 1.00 93.88 126 LYS A O 1
ATOM 968 N N . LYS A 1 127 ? -17.081 4.376 35.043 1.00 96.00 127 LYS A N 1
ATOM 969 C CA . LYS A 1 127 ? -18.330 3.651 35.319 1.00 96.00 127 LYS A CA 1
ATOM 970 C C . LYS A 1 127 ? -18.110 2.207 35.771 1.00 96.00 127 LYS A C 1
ATOM 972 O O . LYS A 1 127 ? -19.076 1.580 36.187 1.00 96.00 127 LYS A O 1
ATOM 977 N N . GLY A 1 128 ? -16.874 1.700 35.735 1.00 95.94 128 GLY A N 1
ATOM 978 C CA . GLY A 1 128 ? -16.542 0.349 36.196 1.00 95.94 128 GLY A CA 1
ATOM 979 C C . GLY A 1 128 ? -17.124 -0.764 35.322 1.00 95.94 128 GLY A C 1
ATOM 980 O O . GLY A 1 128 ? -17.248 -1.896 35.781 1.00 95.94 128 GLY A O 1
ATOM 981 N N . VAL A 1 129 ? -17.522 -0.455 34.084 1.00 96.75 129 VAL A N 1
ATOM 982 C CA . VAL A 1 129 ? -18.090 -1.434 33.150 1.00 96.75 129 VAL A CA 1
ATOM 983 C C . VAL A 1 129 ? -16.989 -2.394 32.701 1.00 96.75 129 VAL A C 1
ATOM 985 O O . VAL A 1 129 ? -15.871 -1.973 32.403 1.00 96.75 129 VAL A O 1
ATOM 988 N N . SER A 1 130 ? -17.298 -3.691 32.628 1.00 97.25 130 SER A N 1
ATOM 989 C CA . SER A 1 130 ? -16.340 -4.681 32.134 1.00 97.25 130 SER A CA 1
ATOM 990 C C . SER A 1 130 ? -15.948 -4.384 30.678 1.00 97.25 130 SER A C 1
ATOM 992 O O . SER A 1 130 ? -16.757 -3.893 29.888 1.00 97.25 130 SER A O 1
ATOM 994 N N . THR A 1 131 ? -14.719 -4.715 30.272 1.00 96.19 131 THR A N 1
ATOM 995 C CA . THR A 1 131 ? -14.263 -4.517 28.879 1.00 96.19 131 THR A CA 1
ATOM 996 C C . THR A 1 131 ? -15.125 -5.275 27.865 1.00 96.19 131 THR A C 1
ATOM 998 O O . THR A 1 131 ? -15.293 -4.826 26.732 1.00 96.19 131 THR A O 1
ATOM 1001 N N . ARG A 1 132 ? -15.717 -6.403 28.278 1.00 96.56 132 ARG A N 1
ATOM 1002 C CA . ARG A 1 132 ? -16.646 -7.200 27.469 1.00 96.56 132 ARG A CA 1
ATOM 1003 C C . ARG A 1 132 ? -17.961 -6.470 27.205 1.00 96.56 132 ARG A C 1
ATOM 1005 O O . ARG A 1 132 ? -18.411 -6.425 26.058 1.00 96.56 132 ARG A O 1
ATOM 1012 N N . ASP A 1 133 ? -18.558 -5.896 28.242 1.00 97.88 133 ASP A N 1
ATOM 1013 C CA . ASP A 1 133 ? -19.836 -5.189 28.118 1.00 97.88 133 ASP A CA 1
ATOM 1014 C C . ASP A 1 133 ? -19.643 -3.851 27.406 1.00 97.88 133 ASP A C 1
ATOM 1016 O O . ASP A 1 133 ? -20.419 -3.507 26.520 1.00 97.88 133 ASP A O 1
ATOM 1020 N N . ALA A 1 134 ? -18.549 -3.145 27.701 1.00 96.75 134 ALA A N 1
ATOM 1021 C CA . ALA A 1 134 ? -18.160 -1.949 26.965 1.00 96.75 134 ALA A CA 1
ATOM 1022 C C . ALA A 1 134 ? -17.952 -2.246 25.468 1.00 96.75 134 ALA A C 1
ATOM 1024 O O . ALA A 1 134 ? -18.408 -1.474 24.629 1.00 96.75 134 ALA A O 1
ATOM 1025 N N . GLY A 1 135 ? -17.341 -3.384 25.119 1.00 95.88 135 GLY A N 1
ATOM 1026 C CA . GLY A 1 135 ? -17.220 -3.822 23.724 1.00 95.88 135 GLY A CA 1
ATOM 1027 C C . GLY A 1 135 ? -18.579 -4.066 23.069 1.00 95.88 135 GLY A C 1
ATOM 1028 O O . GLY A 1 135 ? -18.835 -3.579 21.971 1.00 95.88 135 GLY A O 1
ATOM 1029 N N . SER A 1 136 ? -19.487 -4.735 23.784 1.00 97.12 136 SER A N 1
ATOM 1030 C CA . SER A 1 136 ? -20.853 -4.984 23.304 1.00 97.12 136 SER A CA 1
ATOM 1031 C C . SER A 1 136 ? -21.634 -3.682 23.072 1.00 97.12 136 SER A C 1
ATOM 1033 O O . SER A 1 136 ? -22.315 -3.558 22.060 1.00 97.12 136 SER A O 1
ATOM 1035 N N . LEU A 1 137 ? -21.494 -2.690 23.961 1.00 96.25 137 LEU A N 1
ATOM 1036 C CA . LEU A 1 137 ? -22.133 -1.372 23.834 1.00 96.25 137 LEU A CA 1
ATOM 1037 C C . LEU A 1 137 ? -21.559 -0.536 22.683 1.00 96.25 137 LEU A C 1
ATOM 1039 O O . LEU A 1 137 ? -22.296 0.186 22.019 1.00 96.25 137 LEU A O 1
ATOM 1043 N N . LEU A 1 138 ? -20.247 -0.620 22.458 1.00 95.12 138 LEU A N 1
ATOM 1044 C CA . LEU A 1 138 ? -19.546 0.141 21.422 1.00 95.12 138 LEU A CA 1
ATOM 1045 C C . LEU A 1 138 ? -19.515 -0.576 20.062 1.00 95.12 138 LEU A C 1
ATOM 1047 O O . LEU A 1 138 ? -18.999 -0.020 19.096 1.00 95.12 138 LEU A O 1
ATOM 1051 N N . GLY A 1 139 ? -20.038 -1.803 19.973 1.00 95.69 139 GLY A N 1
ATOM 1052 C CA . GLY A 1 139 ? -20.018 -2.603 18.746 1.00 95.69 139 GLY A CA 1
ATOM 1053 C C . GLY A 1 139 ? -18.613 -3.042 18.316 1.00 95.69 139 GLY A C 1
ATOM 1054 O O . GLY A 1 139 ? -18.372 -3.254 17.130 1.00 95.69 139 GLY A O 1
ATOM 1055 N N . ILE A 1 140 ? -17.675 -3.168 19.259 1.00 94.31 140 ILE A N 1
ATOM 1056 C CA . ILE A 1 140 ? -16.280 -3.560 19.008 1.00 94.31 140 ILE A CA 1
ATOM 1057 C C . ILE A 1 140 ? -15.849 -4.693 19.941 1.00 94.31 140 ILE A C 1
ATOM 1059 O O . ILE A 1 140 ? -16.483 -4.986 20.952 1.00 94.31 140 ILE A O 1
ATOM 1063 N N . SER A 1 141 ? -14.746 -5.366 19.610 1.00 95.44 141 SER A N 1
ATOM 1064 C CA . SER A 1 141 ? -14.284 -6.491 20.424 1.00 95.44 141 SER A CA 1
ATOM 1065 C C . SER A 1 141 ? -13.815 -6.044 21.818 1.00 95.44 141 SER A C 1
ATOM 1067 O O . SER A 1 141 ? -13.231 -4.970 21.983 1.00 95.44 141 SER A O 1
ATOM 1069 N N . ALA A 1 142 ? -13.989 -6.914 22.818 1.00 94.38 142 ALA A N 1
ATOM 1070 C CA . ALA A 1 142 ? -13.473 -6.685 24.170 1.00 94.38 142 ALA A CA 1
ATOM 1071 C C . ALA A 1 142 ? -11.946 -6.477 24.186 1.00 94.38 142 ALA A C 1
ATOM 1073 O O . ALA A 1 1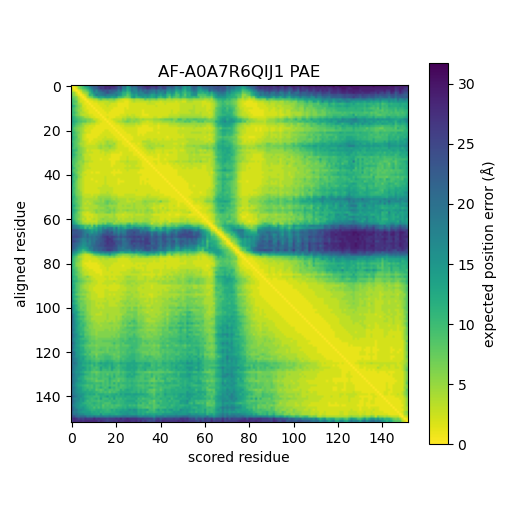42 ? -11.433 -5.677 24.965 1.00 94.38 142 ALA A O 1
ATOM 1074 N N . ALA A 1 143 ? -11.219 -7.159 23.291 1.00 95.12 143 ALA A N 1
ATOM 1075 C CA . ALA A 1 143 ? -9.779 -6.984 23.125 1.00 95.12 143 ALA A CA 1
ATOM 1076 C C . ALA A 1 143 ?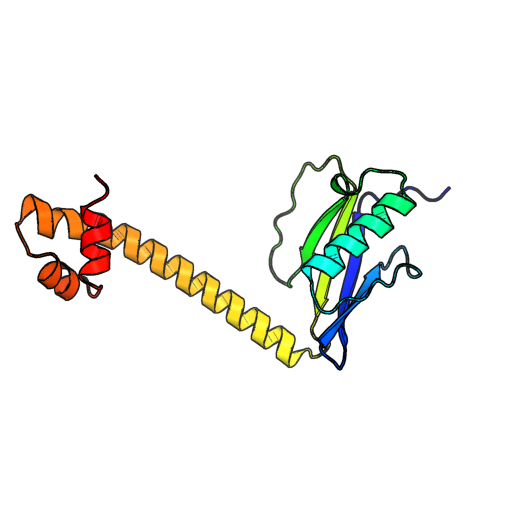 -9.435 -5.569 22.637 1.00 95.12 143 ALA A C 1
ATOM 1078 O O . ALA A 1 143 ? -8.522 -4.940 23.166 1.00 95.12 143 ALA A O 1
ATOM 1079 N N . THR A 1 144 ? -10.205 -5.032 21.686 1.00 93.69 144 THR A N 1
ATOM 1080 C CA . THR A 1 144 ? -10.054 -3.651 21.205 1.00 93.69 144 THR A CA 1
ATOM 1081 C C . THR A 1 144 ? -10.275 -2.647 22.337 1.00 93.69 144 THR A C 1
ATOM 1083 O O . THR A 1 144 ? -9.458 -1.744 22.506 1.00 93.69 144 THR A O 1
ATOM 1086 N N . VAL A 1 145 ? -11.319 -2.837 23.154 1.00 94.81 145 VAL A N 1
ATOM 1087 C CA . VAL A 1 145 ? -11.584 -1.995 24.336 1.00 94.81 145 VAL A CA 1
ATOM 1088 C C . VAL A 1 145 ? -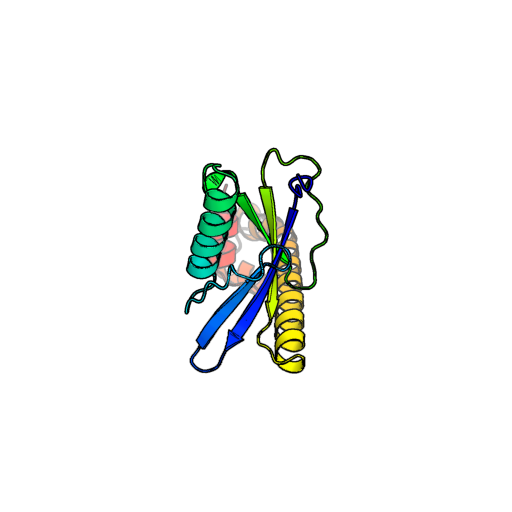10.453 -2.089 25.353 1.00 94.81 145 VAL A C 1
ATOM 1090 O O . VAL A 1 145 ? -10.023 -1.067 25.884 1.00 94.81 145 VAL A O 1
ATOM 1093 N N . SER A 1 146 ? -9.939 -3.294 25.612 1.00 94.56 146 SER A N 1
ATOM 1094 C CA . SER A 1 146 ? -8.798 -3.481 26.509 1.00 94.56 146 SER A CA 1
ATOM 1095 C C . SER A 1 146 ? -7.592 -2.692 26.007 1.00 94.56 146 SER A C 1
ATOM 1097 O O . SER A 1 146 ? -7.043 -1.903 26.758 1.00 94.56 146 SER A O 1
ATOM 1099 N N . ILE A 1 147 ? -7.226 -2.816 24.728 1.00 94.12 147 ILE A N 1
ATOM 1100 C CA . ILE A 1 147 ? -6.099 -2.068 24.147 1.00 94.12 147 ILE A CA 1
ATOM 1101 C C . ILE A 1 147 ? -6.312 -0.554 24.292 1.00 94.12 147 ILE A C 1
ATOM 1103 O O . ILE A 1 147 ? -5.412 0.150 24.744 1.00 94.12 147 ILE A O 1
ATOM 1107 N N . MET A 1 148 ? -7.508 -0.051 23.964 1.00 92.12 148 MET A N 1
ATOM 1108 C CA . MET A 1 148 ? -7.841 1.375 24.096 1.00 92.12 148 MET A CA 1
ATOM 1109 C C . MET A 1 148 ? -7.675 1.873 25.536 1.00 92.12 148 MET A C 1
ATOM 1111 O O . MET A 1 148 ? -7.140 2.950 25.756 1.00 92.12 148 MET A O 1
ATOM 1115 N N . THR A 1 149 ? -8.099 1.074 26.514 1.00 91.38 149 THR A N 1
ATOM 1116 C CA . THR A 1 149 ? -8.149 1.468 27.931 1.00 91.38 149 THR A CA 1
ATOM 1117 C C . THR A 1 149 ? -6.913 1.066 28.738 1.00 91.38 149 THR A C 1
ATOM 1119 O O . THR A 1 149 ? -6.793 1.459 29.898 1.00 91.38 149 THR A O 1
ATOM 1122 N N . SER A 1 150 ? -5.979 0.316 28.151 1.00 86.06 150 SER A N 1
ATOM 1123 C CA . SER A 1 150 ? -4.681 -0.027 28.748 1.00 86.06 150 SER A CA 1
ATOM 1124 C C . SER A 1 150 ? -3.561 0.957 28.389 1.00 86.06 150 SER A C 1
ATOM 1126 O O . SER A 1 150 ? -2.510 0.910 29.016 1.00 86.06 150 SER A O 1
ATOM 1128 N N . THR A 1 151 ? -3.755 1.838 27.402 1.00 63.19 151 THR A N 1
ATOM 1129 C CA . THR A 1 151 ? -2.696 2.723 26.867 1.00 63.19 151 THR A CA 1
ATOM 1130 C C . THR A 1 151 ? -2.653 4.101 27.554 1.00 63.19 151 THR A C 1
ATOM 1132 O O . THR A 1 151 ? -2.433 5.114 26.897 1.00 63.19 151 THR A O 1
ATOM 1135 N N . THR A 1 152 ? -2.882 4.183 28.869 1.00 53.44 152 THR A N 1
ATOM 1136 C CA . THR A 1 152 ? -2.745 5.448 29.627 1.00 53.44 152 THR A CA 1
ATOM 1137 C C . THR A 1 152 ? -2.062 5.223 30.955 1.00 53.44 152 THR A C 1
ATOM 1139 O O . THR A 1 152 ? -2.412 4.210 31.599 1.00 53.44 152 THR A O 1
#